Protein AF-P0DQZ2-F1 (afdb_monomer_lite)

Radius of gyration: 8.57 Å; chains: 1; bounding box: 25×13×23 Å

Foldseek 3Di:
DAAEFFGAADFQVNHDPQWTFDNPPPRGTDGPPPPD

Structure (mmCIF, N/CA/C/O backbone):
data_AF-P0DQZ2-F1
#
_entry.id   AF-P0DQZ2-F1
#
loop_
_atom_site.group_PDB
_atom_site.id
_atom_site.type_symbol
_atom_site.label_atom_id
_atom_site.label_alt_id
_atom_site.label_comp_id
_atom_site.label_asym_id
_atom_site.label_entity_id
_atom_site.label_seq_id
_atom_site.pdbx_PDB_ins_code
_atom_site.Cartn_x
_atom_site.Cartn_y
_atom_site.Cartn_z
_atom_site.occupancy
_atom_site.B_iso_or_equiv
_atom_site.auth_seq_id
_atom_site.auth_comp_id
_atom_site.auth_asym_id
_atom_site.auth_atom_id
_atom_site.pdbx_PDB_model_num
ATOM 1 N N . GLU A 1 1 ? -9.457 5.441 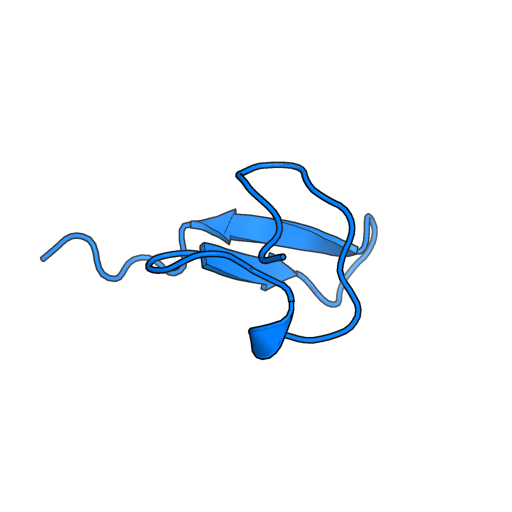12.280 1.00 87.00 1 GLU A N 1
ATOM 2 C CA . GLU A 1 1 ? -9.847 6.380 11.205 1.00 87.00 1 GLU A CA 1
ATOM 3 C C . GLU A 1 1 ? -9.170 5.934 9.920 1.00 87.00 1 GLU A C 1
ATOM 5 O O . GLU A 1 1 ? -8.024 5.504 10.004 1.00 87.00 1 GLU A O 1
ATOM 10 N N . CYS A 1 2 ? -9.860 5.973 8.777 1.00 94.19 2 CYS A N 1
ATOM 11 C CA . CYS A 1 2 ? -9.238 5.652 7.492 1.00 94.19 2 CYS A CA 1
ATOM 12 C C . CYS A 1 2 ? -8.383 6.827 6.988 1.00 94.19 2 CYS A C 1
ATOM 14 O O . CYS A 1 2 ? -8.542 7.973 7.414 1.00 94.19 2 CYS A O 1
ATOM 16 N N . ARG A 1 3 ? -7.453 6.536 6.085 1.00 96.06 3 ARG A N 1
ATOM 17 C CA . ARG A 1 3 ? -6.497 7.463 5.492 1.00 96.06 3 ARG A CA 1
ATOM 18 C C . ARG A 1 3 ? -7.013 7.919 4.135 1.00 96.06 3 ARG A C 1
ATOM 20 O O . ARG A 1 3 ? -7.353 7.111 3.273 1.00 96.06 3 ARG A O 1
ATOM 27 N N . TRP A 1 4 ? -7.069 9.232 3.963 1.00 95.44 4 TRP A N 1
ATOM 28 C CA . TRP A 1 4 ? -7.471 9.860 2.710 1.00 95.44 4 TRP A CA 1
ATOM 29 C C . TRP A 1 4 ? -6.361 9.779 1.660 1.00 95.44 4 TRP A C 1
ATOM 31 O O . TRP A 1 4 ? -5.278 9.254 1.911 1.00 95.44 4 TRP A O 1
ATOM 41 N N . PHE A 1 5 ? -6.642 10.310 0.474 1.00 95.50 5 PHE A N 1
ATOM 42 C CA . PHE A 1 5 ? -5.692 10.417 -0.629 1.00 95.50 5 PHE A CA 1
ATOM 43 C C . PHE A 1 5 ? -4.365 11.042 -0.147 1.00 95.50 5 PHE A C 1
ATOM 45 O O . PHE A 1 5 ? -4.388 12.061 0.541 1.00 95.50 5 PHE A O 1
ATOM 52 N N . TRP A 1 6 ? -3.227 10.413 -0.474 1.00 96.00 6 TRP A N 1
ATOM 53 C CA . TRP A 1 6 ? -1.871 10.723 0.041 1.00 96.00 6 TRP A CA 1
ATOM 54 C C . TRP A 1 6 ? -1.604 10.444 1.530 1.00 96.00 6 TRP A C 1
ATOM 56 O O . TRP A 1 6 ? -0.506 10.713 2.018 1.00 96.00 6 TRP A O 1
ATOM 66 N N . GLY A 1 7 ? -2.548 9.857 2.261 1.00 96.12 7 GLY A N 1
ATOM 67 C CA . GLY A 1 7 ? -2.308 9.379 3.619 1.00 96.12 7 GLY A CA 1
ATOM 68 C C . GLY A 1 7 ? -1.385 8.158 3.630 1.00 96.12 7 GLY A C 1
ATOM 69 O O . GLY A 1 7 ? -1.538 7.258 2.807 1.00 96.12 7 GLY A O 1
ATOM 70 N N . GLY A 1 8 ? -0.434 8.122 4.567 1.00 95.75 8 GLY A N 1
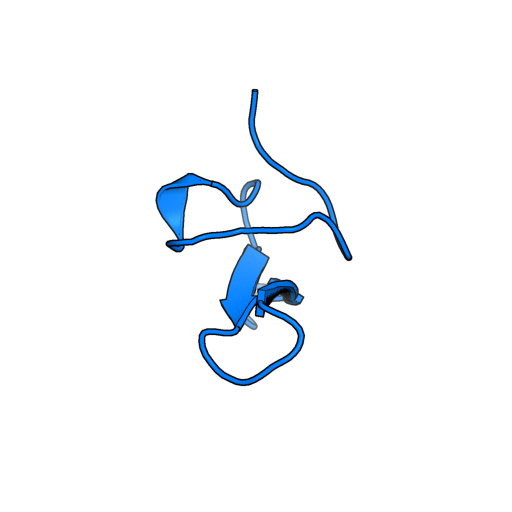ATOM 71 C CA . GLY A 1 8 ? 0.458 6.974 4.749 1.00 95.75 8 GLY A CA 1
ATOM 72 C C . GLY A 1 8 ? -0.291 5.724 5.223 1.00 95.75 8 GLY A C 1
ATOM 73 O O . GLY A 1 8 ? -1.181 5.825 6.072 1.00 95.75 8 GLY A O 1
ATOM 74 N N . CYS A 1 9 ? 0.081 4.561 4.695 1.00 96.12 9 CYS A N 1
ATOM 75 C CA . CYS A 1 9 ? -0.594 3.283 4.919 1.00 96.12 9 CYS A CA 1
ATOM 76 C C . CYS A 1 9 ? 0.401 2.114 5.000 1.00 96.12 9 CYS A C 1
ATOM 78 O O . CYS A 1 9 ? 1.523 2.196 4.509 1.00 96.12 9 CYS A O 1
ATOM 80 N N . ASN A 1 10 ? -0.017 1.005 5.605 1.00 94.56 10 ASN A N 1
ATOM 81 C CA . ASN A 1 10 ? 0.693 -0.277 5.593 1.00 94.56 10 ASN A CA 1
ATOM 82 C C . ASN A 1 10 ? -0.073 -1.338 4.794 1.00 94.56 10 ASN A C 1
ATOM 84 O O . ASN A 1 10 ? 0.526 -2.261 4.244 1.00 94.56 10 ASN A O 1
ATOM 88 N N . ASN A 1 11 ? -1.400 -1.228 4.755 1.00 94.00 11 ASN A N 1
ATOM 89 C CA . ASN A 1 11 ? -2.287 -2.135 4.041 1.00 94.00 11 ASN A CA 1
ATOM 90 C C . ASN A 1 11 ? -3.540 -1.392 3.553 1.00 94.00 11 ASN A C 1
ATOM 92 O O . ASN A 1 11 ? -3.790 -0.250 3.930 1.00 94.00 11 ASN A O 1
ATOM 96 N N . ASP A 1 12 ? -4.332 -2.052 2.715 1.00 93.81 12 ASP A N 1
ATOM 97 C CA . ASP A 1 12 ? -5.477 -1.430 2.044 1.00 93.81 12 ASP A CA 1
ATOM 98 C C . ASP A 1 12 ? -6.601 -1.033 3.015 1.00 93.81 12 ASP A C 1
ATOM 100 O O . ASP A 1 12 ? -7.300 -0.055 2.769 1.00 93.81 12 ASP A O 1
ATOM 104 N N . ALA A 1 13 ? -6.731 -1.714 4.162 1.00 94.38 13 ALA A N 1
ATOM 105 C CA . ALA A 1 13 ? -7.730 -1.376 5.179 1.00 94.38 13 ALA A CA 1
ATOM 106 C C . ALA A 1 13 ? -7.408 -0.075 5.935 1.00 94.38 13 ALA A C 1
ATOM 108 O O . ALA A 1 13 ? -8.282 0.473 6.608 1.00 94.38 13 ALA A O 1
ATOM 109 N N . ASP A 1 14 ? -6.178 0.440 5.812 1.00 95.69 14 ASP A N 1
ATOM 110 C CA . ASP A 1 14 ? -5.840 1.766 6.323 1.00 95.69 14 ASP A CA 1
ATOM 111 C C . ASP A 1 14 ? -6.489 2.862 5.474 1.00 95.69 14 ASP A C 1
ATOM 113 O O . ASP A 1 14 ? -6.755 3.943 5.991 1.00 95.69 14 ASP A O 1
ATOM 117 N N . CYS A 1 15 ? 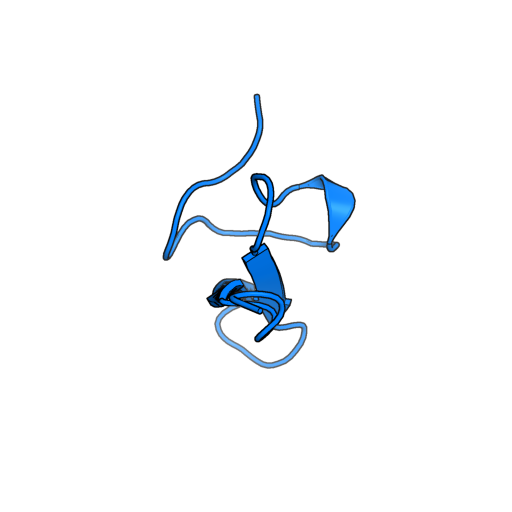-6.744 2.617 4.189 1.00 95.94 15 CYS A N 1
ATOM 118 C CA . CYS A 1 15 ? -7.221 3.616 3.245 1.00 95.94 15 CYS A CA 1
ATOM 119 C C . CYS A 1 15 ? -8.749 3.757 3.273 1.00 95.94 15 CYS A C 1
ATOM 121 O O . CYS A 1 15 ? -9.489 2.823 3.577 1.00 95.94 15 CYS A O 1
ATOM 123 N N . CYS A 1 16 ? -9.251 4.962 2.997 1.00 95.31 16 CYS A N 1
ATOM 124 C CA . CYS A 1 16 ? -10.691 5.184 2.884 1.00 95.31 16 CYS A CA 1
ATOM 125 C C . CYS A 1 16 ? -11.273 4.482 1.649 1.00 95.31 16 CYS A C 1
ATOM 127 O O . CYS A 1 16 ? -10.546 4.057 0.756 1.00 95.31 16 CYS A O 1
ATOM 129 N N . LYS A 1 17 ? -12.606 4.367 1.591 1.00 93.44 17 LYS A N 1
ATOM 130 C CA . LYS A 1 17 ? -13.303 3.754 0.451 1.00 93.44 17 LYS A CA 1
ATOM 131 C C . LYS A 1 17 ? -12.805 4.349 -0.874 1.00 93.44 17 LYS A C 1
ATOM 133 O O . LYS A 1 17 ? -12.635 5.566 -0.951 1.00 93.44 17 LYS A O 1
ATOM 138 N N . HIS A 1 18 ? -12.643 3.489 -1.884 1.00 93.00 18 HIS A N 1
ATOM 139 C CA . HIS A 1 18 ? -12.112 3.796 -3.219 1.00 93.00 18 HIS A CA 1
ATOM 140 C C . HIS A 1 18 ? -10.605 4.098 -3.258 1.00 93.00 18 HIS A C 1
ATOM 142 O O . HIS A 1 18 ? -10.078 4.550 -4.272 1.00 93.00 18 HIS A O 1
ATOM 148 N N . LEU A 1 19 ? -9.886 3.847 -2.165 1.00 95.88 19 LEU A N 1
ATOM 149 C CA . LEU A 1 19 ? -8.439 3.964 -2.113 1.00 95.88 19 LEU A CA 1
ATOM 150 C C . LEU A 1 19 ? -7.808 2.608 -1.785 1.00 95.88 19 LEU A C 1
ATOM 152 O O . LEU A 1 19 ? -8.345 1.829 -1.003 1.00 95.88 19 LEU A O 1
ATOM 156 N N . GLU A 1 20 ? -6.627 2.368 -2.337 1.00 95.25 20 GLU A N 1
ATOM 157 C CA . GLU A 1 20 ? -5.761 1.233 -2.027 1.00 95.25 20 GLU A CA 1
ATOM 158 C C . GLU A 1 20 ? -4.398 1.727 -1.539 1.00 95.25 20 GLU A C 1
ATOM 160 O O . GLU A 1 20 ? -3.934 2.818 -1.902 1.00 95.25 20 GLU A O 1
ATOM 165 N N . CYS A 1 21 ? -3.723 0.912 -0.735 1.00 96.31 21 CYS A N 1
ATOM 166 C CA . CYS A 1 21 ? -2.403 1.232 -0.232 1.00 96.31 21 CYS A CA 1
ATOM 167 C C . CYS A 1 21 ? -1.333 0.820 -1.243 1.00 96.31 21 CYS A C 1
ATOM 169 O O . CYS A 1 21 ? -1.061 -0.364 -1.465 1.00 96.31 21 CYS A O 1
ATOM 171 N N . LYS A 1 22 ? -0.629 1.796 -1.824 1.00 94.38 22 LYS A N 1
ATOM 172 C CA . LYS A 1 22 ? 0.520 1.497 -2.681 1.00 94.38 22 LYS A CA 1
ATOM 173 C C . LYS A 1 22 ? 1.681 0.989 -1.837 1.00 94.38 22 LYS A C 1
ATOM 175 O O . LYS A 1 22 ? 2.453 1.770 -1.304 1.00 94.38 22 LYS A O 1
ATOM 180 N N . ARG A 1 23 ? 1.857 -0.332 -1.788 1.00 86.38 23 ARG A N 1
ATOM 181 C CA . ARG A 1 23 ? 2.937 -1.008 -1.037 1.00 86.38 23 ARG A CA 1
ATOM 182 C C . ARG A 1 23 ? 4.350 -0.712 -1.548 1.00 86.38 23 ARG A C 1
ATOM 184 O O . ARG A 1 23 ? 5.319 -1.069 -0.895 1.00 86.38 23 ARG A O 1
ATOM 191 N N . LYS A 1 24 ? 4.488 -0.105 -2.729 1.00 89.00 24 LYS A N 1
ATOM 192 C CA . LYS A 1 24 ? 5.765 0.441 -3.201 1.00 89.00 24 LYS A CA 1
ATOM 193 C C . LYS A 1 24 ? 5.899 1.863 -2.666 1.00 89.00 24 LYS A C 1
ATOM 195 O O . LYS A 1 24 ? 4.912 2.594 -2.662 1.00 89.00 24 LYS A O 1
ATOM 200 N N . TRP A 1 25 ? 7.103 2.243 -2.226 1.00 88.62 25 TRP A N 1
ATOM 201 C CA . TRP A 1 25 ? 7.399 3.596 -1.733 1.00 88.62 25 TRP A CA 1
ATOM 202 C C . TRP A 1 25 ? 6.676 4.660 -2.587 1.00 88.62 25 TRP A C 1
ATOM 204 O O . TRP A 1 25 ? 6.788 4.594 -3.818 1.00 88.62 25 TRP A O 1
ATOM 214 N N . PRO A 1 26 ? 5.904 5.585 -1.981 1.00 92.94 26 PRO A N 1
ATOM 215 C CA . PRO A 1 26 ? 6.006 6.040 -0.588 1.00 92.94 26 PRO A CA 1
ATOM 216 C C . PRO A 1 26 ? 5.015 5.430 0.426 1.00 92.94 26 PRO A C 1
ATOM 218 O O . PRO A 1 26 ? 4.869 5.998 1.502 1.00 92.94 26 PRO A O 1
ATOM 221 N N . HIS A 1 27 ? 4.362 4.294 0.141 1.00 94.56 27 HIS A N 1
ATOM 222 C CA . HIS A 1 27 ? 3.401 3.666 1.074 1.00 94.56 27 HIS A CA 1
ATOM 223 C C . HIS A 1 27 ? 2.207 4.582 1.387 1.00 94.56 27 HIS A C 1
ATOM 225 O O . HIS A 1 27 ? 1.960 4.948 2.535 1.00 94.56 27 HIS A O 1
ATOM 231 N N . ILE A 1 28 ? 1.486 4.984 0.335 1.00 97.19 28 ILE A N 1
ATOM 232 C CA . ILE A 1 28 ? 0.374 5.942 0.415 1.00 97.19 28 ILE A CA 1
ATOM 233 C C . ILE A 1 28 ? -0.918 5.397 -0.189 1.00 97.19 28 ILE A C 1
ATOM 235 O O . ILE A 1 28 ? -0.893 4.586 -1.118 1.00 97.19 28 ILE A O 1
ATOM 239 N N . CYS A 1 29 ? -2.040 5.906 0.311 1.00 97.00 29 CYS A N 1
ATOM 240 C CA . CYS A 1 29 ? -3.365 5.656 -0.233 1.00 97.00 29 CYS A CA 1
ATOM 241 C C . CYS A 1 29 ? -3.575 6.426 -1.540 1.00 97.00 29 CYS A C 1
ATOM 243 O O . CYS A 1 29 ? -3.550 7.662 -1.553 1.00 97.00 29 CYS A O 1
ATOM 245 N N . LEU A 1 30 ? -3.813 5.697 -2.629 1.00 95.56 30 LEU A N 1
ATOM 246 C CA . LEU A 1 30 ? -4.178 6.234 -3.943 1.00 95.56 30 LEU A CA 1
ATOM 247 C C . LEU A 1 30 ? -5.481 5.598 -4.420 1.00 95.56 30 LEU A C 1
ATOM 249 O O . LEU A 1 30 ? -5.900 4.589 -3.873 1.00 95.56 30 LEU A O 1
ATOM 253 N N . TRP A 1 31 ? -6.104 6.169 -5.448 1.00 94.12 31 TRP A N 1
ATOM 254 C CA . TRP A 1 31 ? -7.320 5.615 -6.043 1.00 94.12 31 TRP A CA 1
ATOM 255 C C . TRP A 1 31 ? -7.127 4.169 -6.506 1.00 94.12 31 TRP A C 1
ATOM 257 O O . TRP A 1 31 ? -6.182 3.879 -7.241 1.00 94.12 31 TRP A O 1
ATOM 267 N N . ASP A 1 32 ? -8.050 3.299 -6.095 1.00 92.06 32 ASP A N 1
ATOM 268 C CA . ASP A 1 32 ? -8.070 1.867 -6.433 1.00 92.06 32 ASP A CA 1
ATOM 269 C C . ASP A 1 32 ? -8.658 1.575 -7.829 1.00 92.06 32 ASP A C 1
ATOM 271 O O . ASP A 1 32 ? -8.672 0.435 -8.285 1.00 92.06 32 ASP A O 1
ATOM 275 N N . GLY A 1 33 ? -9.144 2.609 -8.525 1.00 86.62 33 GLY A N 1
ATOM 276 C CA . GLY A 1 33 ? -9.733 2.493 -9.859 1.00 86.62 33 GLY A CA 1
ATOM 277 C C . GLY A 1 33 ? -11.189 2.019 -9.882 1.00 86.62 33 GLY A C 1
ATOM 278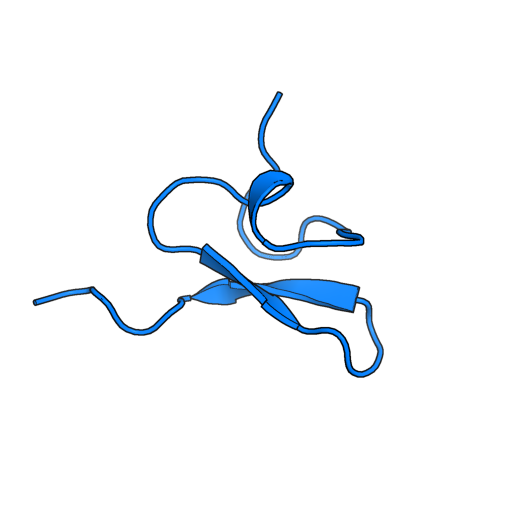 O O . GLY A 1 33 ? -11.735 1.842 -10.966 1.00 86.62 33 GLY A O 1
ATOM 279 N N . THR A 1 34 ? -11.853 1.871 -8.732 1.00 83.25 34 THR A N 1
ATOM 280 C CA . THR A 1 34 ? -13.249 1.398 -8.628 1.00 83.25 34 THR A CA 1
ATOM 281 C C . THR A 1 34 ? -14.303 2.493 -8.855 1.00 83.25 34 THR A C 1
ATOM 283 O O . THR A 1 34 ? -15.432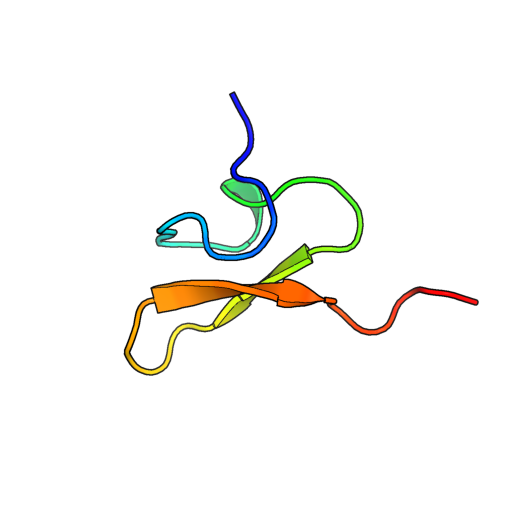 2.381 -8.387 1.00 83.25 34 THR A O 1
ATOM 286 N N . PHE A 1 35 ? -13.968 3.558 -9.590 1.00 65.50 35 PHE A N 1
ATOM 287 C CA . PHE A 1 35 ? -14.881 4.666 -9.924 1.00 65.50 35 PHE A CA 1
ATOM 288 C C . PHE A 1 35 ? -15.873 4.359 -11.063 1.00 65.50 35 PHE A C 1
ATOM 290 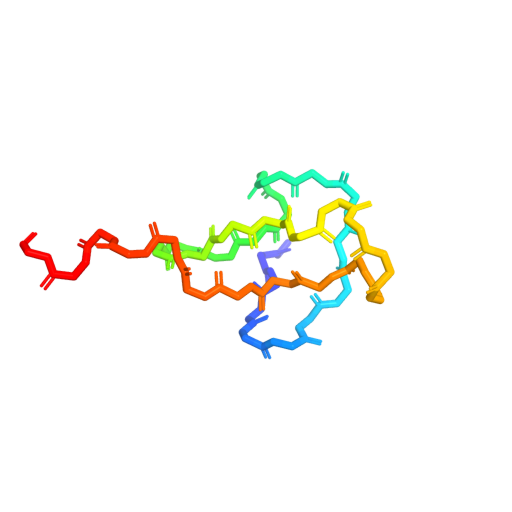O O . PHE A 1 35 ? -16.265 5.251 -11.818 1.00 65.50 35 PHE A O 1
ATOM 297 N N . THR A 1 36 ? -16.282 3.103 -11.184 1.00 55.22 36 THR A N 1
ATOM 298 C CA . THR A 1 36 ? -17.418 2.675 -12.013 1.00 55.22 36 THR A CA 1
ATOM 299 C C . THR A 1 36 ? -18.613 2.363 -11.139 1.00 55.22 36 THR A C 1
ATOM 301 O O . THR A 1 36 ? -18.400 1.685 -10.109 1.00 55.22 36 THR A O 1
#

pLDDT: mean 91.73, std 8.39, range [55.22, 97.19]

GO terms:
  GO:0005576 extracellular region (C, EXP)

Sequence (36 aa):
ECRWFWGGCNNDADCCKHLECKRKWPHICLWDGTFT

Organism: Pterinochilus murinus (NCBI:txid1184495)

InterPro domains:
  IPR011696 Huwentoxin-1 family [PF07740] (1-22)

Secondary structure (DSSP, 8-state):
--B-TT-B-SSGGGBPTTEEEETTTT-EEEE-S---